Protein AF-A0A2V7LC93-F1 (afdb_monomer_lite)

Secondary structure (DSSP, 8-state):
-PPP-----HHHHHTTT-SHHHHHHHHHHHH--TTSEEEHHHHHHHHHHHHHHHHHHHS-S--S-TTSS-HHHHHHHIIIIIHHHHHHTTSEEE-TT---TT-EEEE-HHHHHHHGGGHHHHHHHHHHHHHHHHHHHHHTTS-PPP-TTPPPPEEEEEEEEETTEEEEEEEEEE-

Structure (mmCIF, N/CA/C/O backbone):
data_AF-A0A2V7LC93-F1
#
_entry.id   AF-A0A2V7LC93-F1
#
loop_
_atom_site.group_PDB
_atom_site.id
_atom_site.type_symbol
_atom_site.label_atom_id
_atom_site.label_alt_id
_atom_site.label_comp_id
_atom_site.label_asym_id
_atom_site.label_entity_id
_atom_site.label_seq_id
_atom_site.pdbx_PDB_ins_code
_atom_site.Cartn_x
_atom_site.Cartn_y
_atom_site.Cartn_z
_atom_site.occupancy
_atom_site.B_iso_or_equiv
_atom_site.auth_seq_id
_atom_site.auth_comp_id
_atom_site.auth_as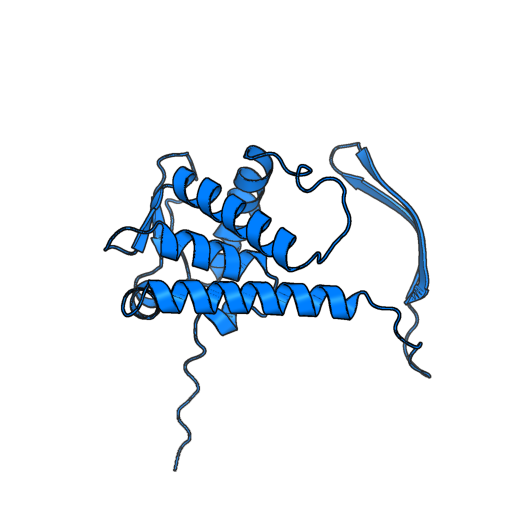ym_id
_atom_site.auth_atom_id
_atom_site.pdbx_PDB_model_num
ATOM 1 N N . MET A 1 1 ? -2.081 -39.108 0.880 1.00 35.78 1 MET A N 1
ATOM 2 C CA . MET A 1 1 ? -2.614 -37.970 0.106 1.00 35.78 1 MET A CA 1
ATOM 3 C C . MET A 1 1 ? -2.308 -36.715 0.910 1.00 35.78 1 MET A C 1
ATOM 5 O O . MET A 1 1 ? -3.044 -36.371 1.822 1.00 35.78 1 MET A O 1
ATOM 9 N N . THR A 1 2 ? -1.120 -36.155 0.707 1.00 34.06 2 THR A N 1
ATOM 10 C CA . THR A 1 2 ? -0.636 -34.953 1.393 1.00 34.06 2 THR A CA 1
ATOM 11 C C . THR A 1 2 ? -1.346 -33.750 0.785 1.00 34.06 2 THR A C 1
ATOM 13 O O . THR A 1 2 ? -1.246 -33.526 -0.418 1.00 34.06 2 THR A O 1
ATOM 16 N N . ALA A 1 3 ? -2.113 -33.018 1.595 1.00 30.64 3 ALA A N 1
ATOM 17 C CA . ALA A 1 3 ? -2.681 -31.741 1.181 1.00 30.64 3 ALA A CA 1
ATOM 18 C C . ALA A 1 3 ? -1.545 -30.817 0.699 1.00 30.64 3 ALA A C 1
ATOM 20 O O . ALA A 1 3 ? -0.478 -30.820 1.324 1.00 30.64 3 ALA A O 1
ATOM 21 N N . PRO A 1 4 ? -1.724 -30.053 -0.394 1.00 35.72 4 PRO A N 1
ATOM 22 C CA . PRO A 1 4 ? -0.740 -29.055 -0.775 1.00 35.72 4 PRO A CA 1
ATOM 23 C C . PRO A 1 4 ? -0.602 -28.059 0.378 1.00 35.72 4 PRO A C 1
ATOM 25 O O . PRO A 1 4 ? -1.591 -27.528 0.883 1.00 35.72 4 PRO A O 1
ATOM 28 N N . VAL A 1 5 ? 0.635 -27.857 0.826 1.00 34.38 5 VAL A N 1
ATOM 29 C CA . VAL A 1 5 ? 0.997 -26.822 1.795 1.00 34.38 5 VAL A CA 1
ATOM 30 C C . VAL A 1 5 ? 0.524 -25.503 1.191 1.00 34.38 5 VAL A C 1
ATOM 32 O O . VAL A 1 5 ? 0.959 -25.162 0.095 1.00 34.38 5 VAL A O 1
ATOM 35 N N . SER A 1 6 ? -0.432 -24.819 1.827 1.00 41.59 6 SER A N 1
ATOM 36 C CA . SER A 1 6 ? -1.002 -23.584 1.287 1.00 41.59 6 SER A CA 1
ATOM 37 C C . SER A 1 6 ? 0.112 -22.571 1.050 1.00 41.59 6 SER A C 1
ATOM 39 O O . SER A 1 6 ? 0.636 -21.996 2.006 1.00 41.59 6 SER A O 1
ATOM 41 N N . SER A 1 7 ? 0.461 -22.348 -0.218 1.00 49.84 7 SER A N 1
ATOM 42 C CA . SER A 1 7 ? 1.176 -21.153 -0.648 1.00 49.84 7 SER A CA 1
ATOM 43 C C . SER A 1 7 ? 0.325 -19.979 -0.197 1.00 49.84 7 SER A C 1
ATOM 45 O O . SER A 1 7 ? -0.742 -19.721 -0.749 1.00 49.84 7 SER A O 1
ATOM 47 N N . ARG A 1 8 ? 0.708 -19.359 0.915 1.00 56.75 8 ARG A N 1
ATOM 48 C CA . ARG A 1 8 ? -0.069 -18.277 1.500 1.00 56.75 8 ARG A CA 1
ATOM 49 C C . ARG A 1 8 ? 0.085 -17.086 0.567 1.00 56.75 8 ARG A C 1
ATOM 51 O O . ARG A 1 8 ? 1.152 -16.485 0.541 1.00 56.75 8 ARG A O 1
ATOM 58 N N . HIS A 1 9 ? -0.951 -16.813 -0.222 1.00 74.38 9 HIS A N 1
ATOM 59 C CA . HIS A 1 9 ? -0.937 -15.740 -1.208 1.00 74.38 9 HIS A CA 1
ATOM 60 C C . HIS A 1 9 ? -0.565 -14.416 -0.544 1.00 74.38 9 HIS A C 1
ATOM 62 O O . HIS A 1 9 ? -0.998 -14.127 0.577 1.00 74.38 9 HIS A O 1
ATOM 68 N N . ILE A 1 10 ? 0.217 -13.597 -1.247 1.00 79.62 10 ILE A N 1
ATOM 69 C CA . ILE A 1 10 ? 0.727 -12.327 -0.721 1.00 79.62 10 ILE A CA 1
ATOM 70 C C . ILE A 1 10 ? -0.375 -11.426 -0.140 1.00 79.62 10 ILE A C 1
ATOM 72 O O . ILE A 1 10 ? -0.177 -10.802 0.902 1.00 79.62 10 ILE A O 1
ATOM 76 N N . ALA A 1 11 ? -1.568 -11.446 -0.743 1.00 75.56 11 ALA A N 1
ATOM 77 C CA . ALA A 1 11 ? -2.747 -10.733 -0.260 1.00 75.56 11 ALA A CA 1
ATOM 78 C C . ALA A 1 11 ? -3.187 -11.194 1.144 1.00 75.56 11 ALA A C 1
ATOM 80 O O . ALA A 1 11 ? -3.436 -10.362 2.016 1.00 75.56 11 ALA A O 1
ATOM 81 N N . ASP A 1 12 ? -3.208 -12.502 1.411 1.00 75.56 12 ASP A N 1
ATOM 82 C CA . ASP A 1 12 ? -3.595 -13.051 2.717 1.00 75.56 12 ASP A CA 1
ATOM 83 C C . ASP A 1 12 ? -2.535 -12.784 3.796 1.00 75.56 12 ASP A C 1
ATOM 85 O O . ASP A 1 12 ? -2.858 -12.662 4.982 1.00 75.56 12 ASP A O 1
ATOM 89 N N . LEU A 1 13 ? -1.259 -12.693 3.404 1.00 77.75 13 LEU A N 1
ATOM 90 C CA . LEU A 1 13 ? -0.157 -12.360 4.310 1.00 77.75 13 LEU A CA 1
ATOM 91 C C . LEU A 1 13 ? -0.264 -10.925 4.833 1.00 77.75 13 LEU A C 1
ATOM 93 O O . LEU A 1 13 ? -0.091 -10.689 6.032 1.00 77.75 13 LEU A O 1
ATOM 97 N N . ILE A 1 14 ? -0.559 -9.971 3.952 1.00 80.12 14 ILE A N 1
ATOM 98 C CA . ILE A 1 14 ? -0.578 -8.545 4.299 1.00 80.12 14 ILE A CA 1
ATOM 99 C C . ILE A 1 14 ? -1.920 -8.086 4.893 1.00 80.12 14 ILE A C 1
ATOM 101 O O . ILE A 1 14 ? -1.932 -7.168 5.712 1.00 80.12 14 ILE A O 1
ATOM 105 N N . ALA A 1 15 ? -3.035 -8.764 4.595 1.00 74.00 15 ALA A N 1
ATOM 106 C CA . ALA A 1 15 ? -4.370 -8.433 5.122 1.00 74.00 15 ALA A CA 1
ATOM 107 C C . ALA A 1 15 ? -4.563 -8.684 6.629 1.00 74.00 15 ALA A C 1
ATOM 109 O O . ALA A 1 15 ? -5.532 -8.212 7.238 1.00 74.00 15 ALA A O 1
ATOM 110 N N . ALA A 1 16 ? -3.679 -9.473 7.244 1.00 67.56 16 ALA A N 1
ATOM 111 C CA . ALA A 1 16 ? -3.792 -9.874 8.645 1.00 67.56 16 ALA A CA 1
ATOM 112 C C . ALA A 1 16 ? -3.419 -8.760 9.643 1.00 67.56 16 ALA A C 1
ATOM 114 O O . ALA A 1 16 ? -3.647 -8.927 10.840 1.00 67.56 16 ALA A O 1
ATOM 115 N N . ARG A 1 17 ? -2.808 -7.657 9.184 1.00 61.91 17 ARG A N 1
ATOM 116 C CA . ARG A 1 17 ? -2.241 -6.614 10.058 1.00 61.91 17 ARG A CA 1
ATOM 117 C C . ARG A 1 17 ? -3.114 -5.363 10.123 1.00 61.91 17 ARG A C 1
ATOM 119 O O . ARG A 1 17 ? -3.575 -5.015 11.202 1.00 61.91 17 ARG A O 1
ATOM 126 N N . ASP A 1 18 ? -3.348 -4.729 8.981 1.00 79.19 18 ASP A N 1
ATOM 127 C CA . ASP A 1 18 ? -4.210 -3.560 8.790 1.00 79.19 18 ASP A CA 1
ATOM 128 C C . ASP A 1 18 ? -4.471 -3.371 7.283 1.00 79.19 18 ASP A C 1
ATOM 130 O O . ASP A 1 18 ? -3.903 -4.093 6.461 1.00 79.19 18 ASP A O 1
ATOM 134 N N . SER A 1 19 ? -5.334 -2.426 6.904 1.00 88.94 19 SER A N 1
ATOM 135 C CA . SER A 1 19 ? -5.674 -2.179 5.498 1.00 88.94 19 SER A CA 1
ATOM 136 C C . SER A 1 19 ? -4.583 -1.453 4.703 1.00 88.94 19 SER A C 1
ATOM 138 O O . SER A 1 19 ? -4.600 -1.510 3.478 1.00 88.94 19 SER A O 1
ATOM 140 N N . SER A 1 20 ? -3.607 -0.804 5.353 1.00 92.25 20 SER A N 1
ATOM 141 C CA . SER A 1 20 ? -2.609 0.036 4.669 1.00 92.25 20 SER A CA 1
ATOM 142 C C . SER A 1 20 ? -1.625 -0.767 3.816 1.00 92.25 20 SER A C 1
ATOM 144 O O . SER A 1 20 ? -1.223 -0.309 2.749 1.00 92.25 20 SER A O 1
ATOM 146 N N . LEU A 1 21 ? -1.257 -1.977 4.253 1.00 94.75 21 LEU A N 1
ATOM 147 C CA . LEU A 1 21 ? -0.329 -2.850 3.525 1.00 94.75 21 LEU A CA 1
ATOM 148 C C . LEU A 1 21 ? -0.925 -3.399 2.214 1.00 94.75 21 LEU A C 1
ATOM 150 O O . LEU A 1 21 ? -0.304 -3.188 1.170 1.00 94.75 21 LEU A O 1
ATOM 154 N N . PRO A 1 22 ? -2.103 -4.065 2.219 1.00 94.56 22 PRO A N 1
ATOM 155 C CA . PRO A 1 22 ? -2.751 -4.494 0.980 1.00 94.56 22 PRO A CA 1
ATOM 156 C C . PRO A 1 22 ? -3.086 -3.329 0.053 1.00 94.56 22 PRO A C 1
ATOM 158 O O . PRO A 1 22 ? -2.876 -3.443 -1.150 1.00 94.56 22 PRO A O 1
ATOM 161 N N . LEU A 1 23 ? -3.500 -2.185 0.601 1.00 95.31 23 LEU A N 1
ATOM 162 C CA . LEU A 1 23 ? -3.808 -0.999 -0.189 1.00 95.31 23 LEU A CA 1
ATOM 163 C C . LEU A 1 23 ? -2.576 -0.434 -0.914 1.00 95.31 23 LEU A C 1
ATOM 165 O O . LEU A 1 23 ? -2.642 -0.123 -2.098 1.00 95.31 23 LEU A O 1
ATOM 169 N N . ALA A 1 24 ? -1.430 -0.333 -0.235 1.00 96.69 24 ALA A N 1
ATOM 170 C CA . ALA A 1 24 ? -0.196 0.138 -0.864 1.00 96.69 24 ALA A CA 1
ATOM 171 C C . ALA A 1 24 ? 0.362 -0.854 -1.892 1.00 96.69 24 ALA A C 1
ATOM 173 O O . ALA A 1 24 ? 0.893 -0.431 -2.917 1.00 96.69 24 ALA A O 1
ATOM 174 N N . ALA A 1 25 ? 0.218 -2.159 -1.651 1.00 96.50 25 ALA A N 1
ATOM 175 C CA . ALA A 1 25 ? 0.568 -3.174 -2.639 1.00 96.50 25 ALA A CA 1
ATOM 176 C C . ALA A 1 25 ? -0.351 -3.098 -3.874 1.00 96.50 25 ALA A C 1
ATOM 178 O O . ALA A 1 25 ? 0.146 -3.161 -4.994 1.00 96.50 25 ALA A O 1
ATOM 179 N N . ALA A 1 26 ? -1.661 -2.900 -3.695 1.00 96.62 26 ALA A N 1
ATOM 180 C CA . ALA A 1 26 ? -2.596 -2.700 -4.804 1.00 96.62 26 ALA A CA 1
ATOM 181 C C . ALA A 1 26 ? -2.250 -1.449 -5.623 1.00 96.62 26 ALA A C 1
ATOM 183 O O . ALA A 1 26 ? -2.145 -1.517 -6.847 1.00 96.62 26 ALA A O 1
ATOM 184 N N . ALA A 1 27 ? -2.004 -0.327 -4.939 1.00 97.69 27 ALA A N 1
ATOM 185 C CA . ALA A 1 27 ? -1.601 0.923 -5.568 1.00 97.69 27 ALA A CA 1
ATOM 186 C C . ALA A 1 27 ? -0.318 0.743 -6.391 1.00 97.69 27 ALA A C 1
ATOM 188 O O . ALA A 1 27 ? -0.287 1.117 -7.561 1.00 97.69 27 ALA A O 1
ATOM 189 N N . LEU A 1 28 ? 0.709 0.091 -5.825 1.00 98.06 28 LEU A N 1
ATOM 190 C CA . LEU A 1 28 ? 1.944 -0.216 -6.548 1.00 98.06 28 LEU A CA 1
ATOM 191 C C . LEU A 1 28 ? 1.683 -1.114 -7.759 1.00 98.06 28 LEU A C 1
ATOM 193 O O . LEU A 1 28 ? 2.188 -0.822 -8.833 1.00 98.06 28 LEU A O 1
ATOM 197 N N . ALA A 1 29 ? 0.871 -2.164 -7.622 1.00 96.81 29 ALA A N 1
ATOM 198 C CA . ALA A 1 29 ? 0.534 -3.053 -8.733 1.00 96.81 29 ALA A CA 1
ATOM 199 C C . ALA A 1 29 ? -0.163 -2.319 -9.890 1.00 96.81 29 ALA A C 1
ATOM 201 O O . ALA A 1 29 ? 0.042 -2.686 -11.044 1.00 96.81 29 ALA A O 1
ATOM 202 N N . ARG A 1 30 ? -0.947 -1.271 -9.610 1.00 96.06 30 ARG A N 1
ATOM 203 C CA . ARG A 1 30 ? -1.625 -0.472 -10.643 1.00 96.06 30 ARG A CA 1
ATOM 204 C C . ARG A 1 30 ? -0.685 0.453 -11.410 1.00 96.06 30 ARG A C 1
ATOM 206 O O . ARG A 1 30 ? -0.854 0.592 -12.619 1.00 96.06 30 ARG A O 1
ATOM 213 N N . VAL A 1 31 ? 0.291 1.061 -10.734 1.00 97.50 31 VAL A N 1
ATOM 214 C CA . VAL A 1 31 ? 1.225 2.018 -11.364 1.00 97.50 31 VAL A CA 1
ATOM 215 C C . VAL A 1 31 ? 2.570 1.413 -11.766 1.00 97.50 31 VAL A C 1
ATOM 217 O O . VAL A 1 31 ? 3.372 2.090 -12.402 1.00 97.50 31 VAL A O 1
ATOM 220 N N . ALA A 1 32 ? 2.833 0.159 -11.398 1.00 97.12 32 ALA A N 1
ATOM 221 C CA . ALA A 1 32 ? 4.078 -0.515 -11.725 1.00 97.12 32 ALA A CA 1
ATOM 222 C C . ALA A 1 32 ? 4.254 -0.720 -13.237 1.00 97.12 32 ALA A C 1
ATOM 224 O O . ALA A 1 32 ? 3.320 -1.112 -13.943 1.00 97.12 32 ALA A O 1
ATOM 225 N N . ASP A 1 33 ? 5.482 -0.522 -13.706 1.00 96.44 33 ASP A N 1
ATOM 226 C CA . ASP A 1 33 ? 5.943 -0.923 -15.031 1.00 96.44 33 ASP A CA 1
ATOM 227 C C . ASP A 1 33 ? 6.009 -2.458 -15.190 1.00 96.44 33 ASP A C 1
ATOM 229 O O . ASP A 1 33 ? 5.700 -3.224 -14.271 1.00 96.44 33 ASP A O 1
ATOM 233 N N . ASP A 1 34 ? 6.440 -2.927 -16.364 1.00 94.75 34 ASP A N 1
ATOM 234 C CA . ASP A 1 34 ? 6.563 -4.361 -16.674 1.00 94.75 34 ASP A CA 1
ATOM 235 C C . ASP A 1 34 ? 7.555 -5.100 -15.750 1.00 94.75 34 ASP A C 1
ATOM 237 O O . ASP A 1 34 ? 7.498 -6.323 -15.601 1.00 94.75 34 ASP A O 1
ATOM 241 N N . ALA A 1 35 ? 8.461 -4.364 -15.098 1.00 93.94 35 ALA A N 1
ATOM 242 C CA . ALA A 1 35 ? 9.424 -4.889 -14.137 1.00 93.94 35 ALA A CA 1
ATOM 243 C C . ALA A 1 35 ? 8.922 -4.824 -12.681 1.00 93.94 35 ALA A C 1
ATOM 245 O O . ALA A 1 35 ? 9.692 -5.131 -11.765 1.00 93.94 35 ALA A O 1
ATOM 246 N N . GLY A 1 36 ? 7.667 -4.424 -12.448 1.00 96.31 36 GLY A N 1
ATOM 247 C CA . GLY A 1 36 ? 7.079 -4.343 -11.114 1.00 96.31 36 GLY A CA 1
ATOM 248 C C . GLY A 1 36 ? 7.525 -3.113 -10.320 1.00 96.31 36 GLY A C 1
ATOM 249 O O . GLY A 1 36 ? 7.570 -3.176 -9.088 1.00 96.31 36 GLY A O 1
ATOM 250 N N . ARG A 1 37 ? 7.918 -2.022 -10.995 1.00 97.50 37 ARG A N 1
ATOM 251 C CA . ARG A 1 37 ? 8.507 -0.822 -10.375 1.00 97.50 37 ARG A CA 1
ATOM 252 C C . ARG A 1 37 ? 7.680 0.425 -10.640 1.00 97.50 37 ARG A C 1
ATOM 254 O O . ARG A 1 37 ? 7.171 0.616 -11.734 1.00 97.50 37 ARG A O 1
ATOM 261 N N . ALA A 1 38 ? 7.633 1.321 -9.664 1.00 97.81 38 ALA A N 1
ATOM 262 C CA . ALA A 1 38 ? 7.109 2.674 -9.829 1.00 97.81 38 ALA A CA 1
ATOM 263 C C . ALA A 1 38 ? 7.981 3.676 -9.069 1.00 97.81 38 ALA A C 1
ATOM 265 O O . ALA A 1 38 ? 8.746 3.298 -8.176 1.00 97.81 38 ALA A O 1
ATOM 266 N N . THR A 1 39 ? 7.879 4.964 -9.396 1.00 97.56 39 THR A N 1
ATOM 267 C CA . THR A 1 39 ? 8.520 5.993 -8.569 1.00 97.56 39 THR A CA 1
ATOM 268 C C . THR A 1 39 ? 7.780 6.136 -7.238 1.00 97.56 39 THR A C 1
ATOM 270 O O . THR A 1 39 ? 6.578 5.871 -7.138 1.00 97.56 39 THR A O 1
ATOM 273 N N . PHE A 1 40 ? 8.482 6.574 -6.191 1.00 96.88 40 PHE A N 1
ATOM 274 C CA . PHE A 1 40 ? 7.854 6.860 -4.902 1.00 96.88 40 PHE A CA 1
ATOM 275 C C . PHE A 1 40 ? 6.733 7.903 -5.027 1.00 96.88 40 PHE A C 1
ATOM 277 O O . PHE A 1 40 ? 5.713 7.787 -4.347 1.00 96.88 40 PHE A O 1
ATOM 284 N N . SER A 1 41 ? 6.900 8.909 -5.891 1.00 95.25 41 SER A N 1
ATOM 285 C CA . SER A 1 41 ? 5.863 9.915 -6.131 1.00 95.25 41 SER A CA 1
ATOM 286 C C . SER A 1 41 ? 4.604 9.334 -6.771 1.00 95.25 41 SER A C 1
ATOM 288 O O . SER A 1 41 ? 3.518 9.604 -6.258 1.00 95.25 41 SER A O 1
ATOM 290 N N . ASP A 1 42 ? 4.733 8.501 -7.806 1.00 97.12 42 ASP A N 1
ATOM 291 C CA . ASP A 1 42 ? 3.574 7.867 -8.454 1.00 97.12 42 ASP A CA 1
ATOM 292 C C . ASP A 1 42 ? 2.844 6.937 -7.483 1.00 97.12 42 ASP A C 1
ATOM 294 O O . ASP A 1 42 ? 1.620 6.985 -7.356 1.00 97.12 42 ASP A O 1
ATOM 298 N N . LEU A 1 43 ? 3.604 6.152 -6.712 1.00 97.19 43 LEU A N 1
ATOM 299 C CA . LEU A 1 43 ? 3.043 5.289 -5.679 1.00 97.19 43 LEU A CA 1
ATOM 300 C C . LEU A 1 43 ? 2.296 6.091 -4.606 1.00 97.19 43 LEU A C 1
ATOM 302 O O . LEU A 1 43 ? 1.228 5.678 -4.162 1.00 97.19 43 LEU A O 1
ATOM 306 N N . ALA A 1 44 ? 2.838 7.227 -4.167 1.00 95.38 44 ALA A N 1
ATOM 307 C CA . ALA A 1 44 ? 2.196 8.044 -3.143 1.00 95.38 44 ALA A CA 1
ATOM 308 C C . ALA A 1 44 ? 0.865 8.649 -3.615 1.00 95.38 44 ALA A C 1
ATOM 310 O O . ALA A 1 44 ? -0.069 8.746 -2.816 1.00 95.38 44 ALA A O 1
ATOM 311 N N . ILE A 1 45 ? 0.778 9.039 -4.891 1.00 94.50 45 ILE A N 1
ATOM 312 C CA . ILE A 1 45 ? -0.463 9.525 -5.506 1.00 94.50 45 ILE A CA 1
ATOM 313 C C . ILE A 1 45 ? -1.484 8.387 -5.564 1.00 94.50 45 ILE A C 1
ATOM 315 O O . ILE A 1 45 ? -2.558 8.519 -4.977 1.00 94.50 45 ILE A O 1
ATOM 319 N N . ALA A 1 46 ? -1.112 7.249 -6.157 1.00 95.81 46 ALA A N 1
ATOM 320 C CA . ALA A 1 46 ? -1.997 6.094 -6.288 1.00 95.81 46 ALA A CA 1
ATOM 321 C C . ALA A 1 46 ? -2.489 5.588 -4.923 1.00 95.81 46 ALA A C 1
ATOM 323 O O . ALA A 1 46 ? -3.679 5.380 -4.721 1.00 95.81 46 ALA A O 1
ATOM 324 N N . TYR A 1 47 ? -1.599 5.473 -3.933 1.00 94.88 47 TYR A N 1
ATOM 325 C CA . TYR A 1 47 ? -1.969 5.040 -2.584 1.00 94.88 47 TYR A CA 1
ATOM 326 C C . TYR A 1 47 ? -3.007 5.962 -1.935 1.00 94.88 47 TYR A C 1
ATOM 328 O O . TYR A 1 47 ? -3.943 5.490 -1.288 1.00 94.88 47 TYR A O 1
ATOM 336 N N . ARG A 1 48 ? -2.867 7.280 -2.118 1.00 93.12 48 ARG A N 1
ATOM 337 C CA . ARG A 1 48 ? -3.842 8.249 -1.615 1.00 93.12 48 ARG A CA 1
ATOM 338 C C . ARG A 1 48 ? -5.189 8.103 -2.322 1.00 93.12 48 ARG A C 1
ATOM 340 O O . ARG A 1 48 ? -6.220 8.167 -1.659 1.00 93.12 48 ARG A O 1
ATOM 347 N N . GLU A 1 49 ? -5.191 7.950 -3.640 1.00 92.31 49 GLU A N 1
ATOM 348 C CA . GLU A 1 49 ? -6.420 7.792 -4.427 1.00 92.31 49 GLU A CA 1
ATOM 349 C C . GLU A 1 49 ? -7.188 6.529 -4.030 1.00 92.31 49 GLU A C 1
ATOM 351 O O . GLU A 1 49 ? -8.390 6.597 -3.761 1.00 92.31 49 GLU A O 1
ATOM 356 N N . GLU A 1 50 ? -6.486 5.405 -3.881 1.00 92.56 50 GLU A N 1
ATOM 357 C CA . GLU A 1 50 ? -7.084 4.154 -3.413 1.00 92.56 50 GLU A CA 1
ATOM 358 C C . GLU A 1 50 ? -7.602 4.283 -1.974 1.00 92.56 50 GLU A C 1
ATOM 360 O O . GLU A 1 50 ? -8.692 3.812 -1.662 1.00 92.56 50 GLU A O 1
ATOM 365 N N . PHE A 1 51 ? -6.881 4.986 -1.092 1.00 89.56 51 PHE A N 1
ATOM 366 C CA . PHE A 1 51 ? -7.347 5.235 0.275 1.00 89.56 51 PHE A CA 1
ATOM 367 C C . PHE A 1 51 ? -8.648 6.038 0.313 1.00 89.56 51 PHE A C 1
ATOM 369 O O . PHE A 1 51 ? -9.560 5.711 1.073 1.00 89.56 51 PHE A O 1
ATOM 376 N N . LEU A 1 52 ? -8.740 7.097 -0.494 1.00 87.81 52 LEU A N 1
ATOM 377 C CA . LEU A 1 52 ? -9.941 7.928 -0.566 1.00 87.81 52 LEU A CA 1
ATOM 378 C C . LEU A 1 52 ? -11.123 7.153 -1.150 1.00 87.81 52 LEU A C 1
ATOM 380 O O . LEU A 1 52 ? -12.230 7.268 -0.630 1.00 87.81 52 LEU A O 1
ATOM 384 N N . THR A 1 53 ? -10.876 6.334 -2.172 1.00 88.38 53 THR A N 1
ATOM 385 C CA . THR A 1 53 ? -11.885 5.458 -2.784 1.00 88.38 53 THR A CA 1
ATOM 386 C C . THR A 1 53 ? -12.394 4.428 -1.779 1.00 88.38 53 THR A C 1
ATOM 388 O O . THR A 1 53 ? -13.596 4.331 -1.540 1.00 88.38 53 THR A O 1
ATOM 391 N N . LEU A 1 54 ? -11.478 3.732 -1.101 1.00 86.06 54 LEU A N 1
ATOM 392 C CA . LEU A 1 54 ? -11.788 2.777 -0.040 1.00 86.06 54 LEU A CA 1
ATOM 393 C C . LEU A 1 54 ? -12.624 3.418 1.074 1.00 86.06 54 LEU A C 1
ATOM 395 O O . LEU A 1 54 ? -13.589 2.829 1.558 1.00 86.06 54 LEU A O 1
ATOM 399 N N . ARG A 1 55 ? -12.274 4.642 1.489 1.00 80.56 55 ARG A N 1
ATOM 400 C CA . ARG A 1 55 ? -13.000 5.336 2.556 1.00 80.56 55 ARG A CA 1
ATOM 401 C C . ARG A 1 55 ? -14.381 5.811 2.112 1.00 80.56 55 ARG A C 1
ATOM 403 O O . ARG A 1 55 ? -15.297 5.774 2.927 1.00 80.56 55 ARG A O 1
ATOM 410 N N . ALA A 1 56 ? -14.527 6.217 0.852 1.00 80.56 56 ALA A N 1
ATOM 411 C CA . ALA A 1 56 ? -15.818 6.563 0.269 1.00 80.56 56 ALA A CA 1
ATOM 412 C C . ALA A 1 56 ? -16.756 5.347 0.195 1.00 80.56 56 ALA A C 1
ATOM 414 O O . ALA A 1 56 ? -17.931 5.488 0.510 1.00 80.56 56 ALA A O 1
ATOM 415 N N . HIS A 1 57 ? -16.246 4.158 -0.148 1.00 75.75 57 HIS A N 1
ATOM 416 C CA . HIS A 1 57 ? -17.046 2.926 -0.161 1.00 75.75 57 HIS A CA 1
ATOM 417 C C . HIS A 1 57 ? -17.407 2.416 1.241 1.00 75.75 57 HIS A C 1
ATOM 419 O O . HIS A 1 57 ? -18.487 1.868 1.430 1.00 75.75 57 HIS A O 1
ATOM 425 N N . ALA A 1 58 ? -16.524 2.590 2.230 1.00 70.06 58 ALA A N 1
ATOM 426 C CA . ALA A 1 58 ? -16.776 2.132 3.598 1.0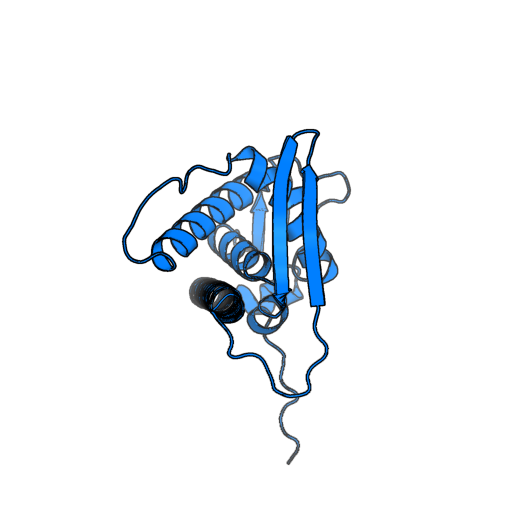0 70.06 58 ALA A CA 1
ATOM 427 C C . ALA A 1 58 ? -17.791 3.005 4.367 1.00 70.06 58 ALA A C 1
ATOM 429 O O . ALA A 1 58 ? -18.436 2.522 5.292 1.00 70.06 58 ALA A O 1
ATOM 430 N N . HIS A 1 59 ? -17.932 4.288 4.012 1.00 65.50 59 HIS A N 1
ATOM 431 C CA . HIS A 1 59 ? -18.849 5.231 4.669 1.00 65.50 59 HIS A CA 1
ATOM 432 C C . HIS A 1 59 ? -20.047 5.513 3.762 1.00 65.50 59 HIS A C 1
ATOM 434 O O . HIS A 1 59 ? -20.106 6.543 3.092 1.00 65.50 59 HIS A O 1
ATOM 440 N N . ASP A 1 60 ? -21.003 4.585 3.737 1.00 51.56 60 ASP A N 1
ATOM 441 C CA . ASP A 1 60 ? -22.280 4.770 3.046 1.00 51.56 60 ASP A CA 1
ATOM 442 C C . ASP A 1 60 ? -23.079 5.897 3.749 1.00 51.56 60 ASP A C 1
ATOM 444 O O . ASP A 1 60 ? -23.554 5.739 4.870 1.00 51.56 60 ASP A O 1
ATOM 448 N N . ALA A 1 61 ? -23.172 7.065 3.100 1.00 50.88 61 ALA A N 1
ATOM 449 C CA . ALA A 1 61 ? -24.009 8.227 3.441 1.00 50.88 61 ALA A CA 1
ATOM 450 C C . ALA A 1 61 ? -23.778 8.967 4.794 1.00 50.88 61 ALA A C 1
ATOM 452 O O . ALA A 1 61 ? -24.429 8.691 5.798 1.00 50.88 61 ALA A O 1
ATOM 453 N N . GLY A 1 62 ? -22.998 10.067 4.773 1.00 44.25 62 GLY A N 1
ATOM 454 C CA . GLY A 1 62 ? -23.100 11.159 5.770 1.00 44.25 62 GLY A CA 1
ATOM 455 C C . GLY A 1 62 ? -21.777 11.831 6.183 1.00 44.25 62 GLY A C 1
ATOM 456 O O . GLY A 1 62 ? -21.075 11.335 7.050 1.00 44.25 62 GLY A O 1
ATOM 457 N N . LEU A 1 63 ? -21.466 12.983 5.571 1.00 47.03 63 LEU A N 1
ATOM 458 C CA . LEU A 1 63 ? -20.295 13.885 5.758 1.00 47.03 63 LEU A CA 1
ATOM 459 C C . LEU A 1 63 ? -19.990 14.285 7.236 1.00 47.03 63 LEU A C 1
ATOM 461 O O .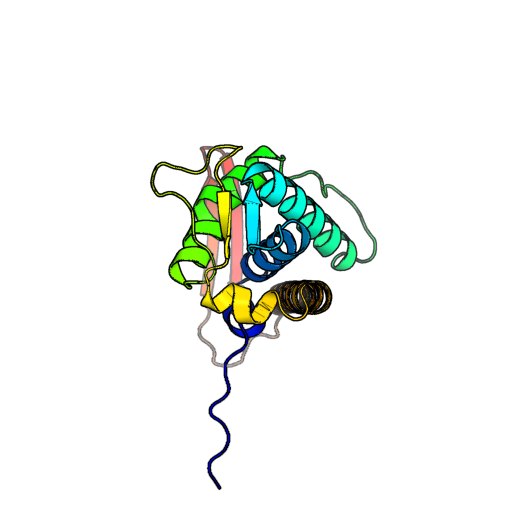 LEU A 1 63 ? -20.937 14.252 8.021 1.00 47.03 63 LEU A O 1
ATOM 465 N N . PRO A 1 64 ? -18.774 14.779 7.636 1.00 47.28 64 PRO A N 1
ATOM 466 C CA . PRO A 1 64 ? -17.760 15.519 6.852 1.00 47.28 64 PRO A CA 1
ATOM 467 C C . PRO A 1 64 ? -16.261 15.122 7.037 1.00 47.28 64 PRO A C 1
ATOM 469 O O . PRO A 1 64 ? -15.875 14.383 7.933 1.00 47.28 64 PRO A O 1
ATOM 472 N N . GLU A 1 65 ? -15.417 15.707 6.170 1.00 51.03 65 GLU A N 1
ATOM 473 C CA . GLU A 1 65 ? -13.934 15.733 6.147 1.00 51.03 65 GLU A CA 1
ATOM 474 C C . GLU A 1 65 ? -13.160 14.459 5.738 1.00 51.03 65 GLU A C 1
ATOM 476 O O . GLU A 1 65 ? -12.186 14.055 6.368 1.00 51.03 65 GLU A O 1
ATOM 481 N N . LEU A 1 66 ? -13.423 13.946 4.530 1.00 46.12 66 LEU A N 1
ATOM 482 C CA . LEU A 1 66 ? -12.447 13.130 3.769 1.00 46.12 66 LEU A CA 1
ATOM 483 C C . LEU A 1 66 ? -11.141 13.896 3.406 1.00 46.12 66 LEU A C 1
ATOM 485 O O . LEU A 1 66 ? -10.290 13.381 2.685 1.00 46.12 66 LEU A O 1
ATOM 489 N N . GLY A 1 67 ? -10.972 15.131 3.895 1.00 49.88 67 GLY A N 1
ATOM 490 C CA . GLY A 1 67 ? -9.835 16.022 3.645 1.00 49.88 67 GLY A CA 1
ATOM 491 C C . GLY A 1 67 ? -8.773 16.063 4.749 1.00 49.88 67 GLY A C 1
ATOM 492 O O . GLY A 1 67 ? -7.870 16.888 4.665 1.00 49.88 67 GLY A O 1
ATOM 493 N N . GLY A 1 68 ? -8.861 15.213 5.777 1.00 56.50 68 GLY A N 1
ATOM 494 C CA . GLY A 1 68 ? -8.034 15.359 6.983 1.00 56.50 68 GLY A CA 1
ATOM 495 C C . GLY A 1 68 ? -6.531 15.109 6.806 1.00 56.50 68 GLY A C 1
ATOM 496 O O . GLY A 1 68 ? -5.752 15.583 7.626 1.00 56.50 68 GLY A O 1
ATOM 497 N N . LEU A 1 69 ? -6.112 14.388 5.758 1.00 64.38 69 LEU A N 1
ATOM 498 C CA . LEU A 1 69 ? -4.698 14.121 5.488 1.00 64.38 69 LEU A CA 1
ATOM 499 C C . LEU A 1 69 ? -4.270 14.733 4.150 1.00 64.38 69 LEU A C 1
ATOM 501 O O . LEU A 1 69 ? -4.742 14.362 3.070 1.00 64.38 69 LEU A O 1
ATOM 505 N N . SER A 1 70 ? -3.337 15.671 4.234 1.00 80.31 70 SER A N 1
ATOM 506 C CA . SER A 1 70 ? -2.618 16.249 3.107 1.00 80.31 70 SER A CA 1
ATOM 507 C C . SER A 1 70 ? -1.828 15.184 2.339 1.00 80.31 70 SER A C 1
ATOM 509 O O . SER A 1 70 ? -1.461 14.132 2.867 1.00 80.31 70 SER A O 1
ATOM 511 N N . VAL A 1 71 ? -1.501 15.473 1.076 1.00 83.44 71 VAL A N 1
ATOM 512 C CA . VAL A 1 71 ? -0.638 14.608 0.249 1.00 83.44 71 VAL A CA 1
ATOM 513 C C . VAL A 1 71 ? 0.691 14.307 0.956 1.00 83.44 71 VAL A C 1
ATOM 515 O O . VAL A 1 71 ? 1.179 13.180 0.902 1.00 83.44 71 VAL A O 1
ATOM 518 N N . GLU A 1 72 ? 1.254 15.279 1.679 1.00 88.19 72 GLU A N 1
ATOM 519 C CA . GLU A 1 72 ? 2.522 15.089 2.388 1.00 88.19 72 GLU A CA 1
ATOM 520 C C . GLU A 1 72 ? 2.393 14.174 3.616 1.00 88.19 72 GLU A C 1
ATOM 522 O O . GLU A 1 72 ? 3.335 13.456 3.958 1.00 88.19 72 GLU A O 1
ATOM 527 N N . GLU A 1 73 ? 1.221 14.109 4.251 1.00 87.94 73 GLU A N 1
ATOM 528 C CA . GLU A 1 73 ? 0.967 13.154 5.334 1.00 87.94 73 GLU A CA 1
ATOM 529 C C . GLU A 1 73 ? 0.890 11.716 4.820 1.00 87.94 73 GLU A C 1
ATOM 531 O O . GLU A 1 73 ? 1.483 10.826 5.435 1.00 87.94 73 GLU A O 1
ATOM 536 N N . PHE A 1 74 ? 0.263 11.483 3.662 1.00 90.19 74 PHE A N 1
ATOM 537 C CA . PHE A 1 74 ? 0.293 10.174 2.999 1.00 90.19 74 PHE A CA 1
ATOM 538 C C . PHE A 1 74 ? 1.711 9.779 2.598 1.00 90.19 74 PHE A C 1
ATOM 540 O O . PHE A 1 74 ? 2.136 8.657 2.868 1.00 90.19 74 PHE A O 1
ATOM 547 N N . ARG A 1 75 ? 2.484 10.710 2.032 1.00 93.81 75 ARG A N 1
ATOM 548 C CA . ARG A 1 75 ? 3.895 10.479 1.684 1.00 93.81 75 ARG A CA 1
ATOM 549 C C . ARG A 1 75 ? 4.726 10.139 2.915 1.00 93.81 75 ARG A C 1
ATOM 551 O O . ARG A 1 75 ? 5.492 9.176 2.907 1.00 93.81 75 ARG A O 1
ATOM 558 N N . THR A 1 76 ? 4.540 10.882 4.001 1.00 92.31 76 THR A N 1
ATOM 559 C CA . THR A 1 76 ? 5.199 10.612 5.282 1.00 92.31 76 THR A CA 1
ATOM 560 C C . THR A 1 76 ? 4.811 9.238 5.823 1.00 92.31 76 THR A C 1
ATOM 562 O O . THR A 1 76 ? 5.695 8.470 6.204 1.00 92.31 76 THR A O 1
ATOM 565 N N . ASN A 1 77 ? 3.524 8.886 5.821 1.00 90.75 77 ASN A N 1
ATOM 566 C CA . ASN A 1 77 ? 3.041 7.582 6.277 1.00 90.75 77 ASN A CA 1
ATOM 567 C C . ASN A 1 77 ? 3.611 6.430 5.433 1.00 90.75 77 ASN A C 1
ATOM 569 O O . ASN A 1 77 ? 4.140 5.461 5.986 1.00 90.75 77 ASN A O 1
ATOM 573 N N . LEU A 1 78 ? 3.582 6.570 4.107 1.00 94.31 78 LEU A N 1
ATOM 574 C CA . LEU A 1 78 ? 4.124 5.593 3.172 1.00 94.31 78 LEU A CA 1
ATOM 575 C C . LEU A 1 78 ? 5.622 5.363 3.429 1.00 94.31 78 LEU A C 1
ATOM 577 O O . LEU A 1 78 ? 6.056 4.222 3.579 1.00 94.31 78 LEU A O 1
ATOM 581 N N . ARG A 1 79 ? 6.393 6.449 3.579 1.00 94.62 79 ARG A N 1
ATOM 582 C CA . ARG A 1 79 ? 7.848 6.430 3.804 1.00 94.62 79 ARG A CA 1
ATOM 583 C C . ARG A 1 79 ? 8.252 5.850 5.158 1.00 94.62 79 ARG A C 1
ATOM 585 O O . ARG A 1 79 ? 9.214 5.096 5.245 1.00 94.62 79 ARG A O 1
ATOM 592 N N . THR A 1 80 ? 7.565 6.253 6.222 1.00 92.81 80 THR A N 1
ATOM 593 C CA . THR A 1 80 ? 7.987 5.972 7.608 1.00 92.81 80 THR A CA 1
ATOM 594 C C . THR A 1 80 ? 7.346 4.729 8.206 1.00 92.81 80 THR A C 1
ATOM 596 O O . THR A 1 80 ? 7.840 4.218 9.207 1.00 92.81 80 THR A O 1
ATOM 599 N N . SER A 1 81 ? 6.258 4.233 7.612 1.00 93.00 81 SER A N 1
ATOM 600 C CA . SER A 1 81 ? 5.482 3.132 8.177 1.00 93.00 81 SER A CA 1
ATOM 601 C C . SER A 1 81 ? 5.193 2.028 7.170 1.00 93.00 81 SER A C 1
ATOM 603 O O . SER A 1 81 ? 5.563 0.882 7.411 1.00 93.00 81 SER A O 1
ATOM 605 N N . VAL A 1 82 ? 4.516 2.324 6.061 1.00 95.00 82 VAL A N 1
ATOM 606 C CA . VAL A 1 82 ? 3.980 1.280 5.167 1.00 95.00 82 VAL A CA 1
ATOM 607 C C . VAL A 1 82 ? 5.091 0.566 4.395 1.00 95.00 82 VAL A C 1
ATOM 609 O O . VAL A 1 82 ? 5.199 -0.656 4.481 1.00 95.00 82 VAL A O 1
ATOM 612 N N . LEU A 1 83 ? 5.960 1.308 3.700 1.00 95.25 83 LEU A N 1
ATOM 613 C CA . LEU A 1 83 ? 7.048 0.723 2.911 1.00 95.25 83 LEU A CA 1
ATOM 614 C C . LEU A 1 83 ? 8.065 -0.048 3.762 1.00 95.25 83 LEU A C 1
ATOM 616 O O . LEU A 1 83 ? 8.382 -1.174 3.380 1.00 95.25 83 LEU A O 1
ATOM 620 N N . PRO A 1 84 ? 8.518 0.449 4.933 1.00 94.44 84 PRO A N 1
ATOM 621 C CA . PRO A 1 84 ? 9.371 -0.341 5.819 1.00 94.44 84 PRO A CA 1
ATOM 622 C C . PRO A 1 84 ? 8.738 -1.673 6.233 1.00 94.44 84 PRO A C 1
ATOM 624 O O . PRO A 1 84 ? 9.418 -2.693 6.268 1.00 94.44 84 PRO A O 1
ATOM 627 N N . ARG A 1 85 ? 7.428 -1.695 6.510 1.00 93.38 85 ARG A N 1
ATOM 628 C CA . ARG A 1 85 ? 6.716 -2.928 6.875 1.00 93.38 85 ARG A CA 1
ATOM 629 C C . ARG A 1 85 ? 6.600 -3.894 5.696 1.00 93.38 85 ARG A C 1
ATOM 631 O O . ARG A 1 85 ? 6.865 -5.077 5.879 1.00 93.38 85 ARG A O 1
ATOM 638 N N . LEU A 1 86 ? 6.275 -3.407 4.497 1.00 94.38 86 LEU A N 1
ATOM 639 C CA . LEU A 1 86 ? 6.267 -4.235 3.284 1.00 94.38 86 LEU A CA 1
ATOM 640 C C . LEU A 1 86 ? 7.664 -4.787 2.956 1.00 94.38 86 LEU A C 1
ATOM 642 O O . LEU A 1 86 ? 7.785 -5.941 2.549 1.00 94.38 86 LEU A O 1
ATOM 646 N N . ALA A 1 87 ? 8.721 -4.002 3.178 1.00 94.25 87 ALA A N 1
ATOM 647 C CA . ALA A 1 87 ? 10.100 -4.442 2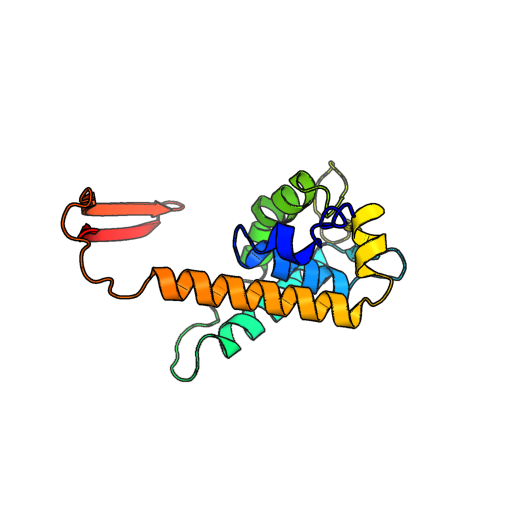.985 1.00 94.25 87 ALA A CA 1
ATOM 648 C C . ALA A 1 87 ? 10.513 -5.513 4.007 1.00 94.25 87 ALA A C 1
ATOM 650 O O . ALA A 1 87 ? 11.096 -6.527 3.632 1.00 94.25 87 ALA A O 1
ATOM 651 N N . LEU A 1 88 ? 10.141 -5.349 5.284 1.00 92.75 88 LEU A N 1
ATOM 652 C CA . LEU A 1 88 ? 10.342 -6.373 6.321 1.00 92.75 88 LEU A CA 1
ATOM 653 C C . LEU A 1 88 ? 9.611 -7.685 6.002 1.00 92.75 88 LEU A C 1
ATOM 655 O O . LEU A 1 88 ? 10.068 -8.754 6.393 1.00 92.75 88 LEU A O 1
ATOM 659 N N . MET A 1 89 ? 8.490 -7.607 5.282 1.00 91.56 89 MET A N 1
ATOM 660 C CA . MET A 1 89 ? 7.733 -8.761 4.790 1.00 91.56 89 MET A CA 1
ATOM 661 C C . MET A 1 89 ? 8.238 -9.291 3.441 1.00 91.56 89 MET A C 1
ATOM 663 O O . MET A 1 89 ? 7.583 -10.140 2.841 1.00 91.56 89 MET A O 1
ATOM 667 N N . THR A 1 90 ? 9.373 -8.790 2.943 1.00 93.81 90 THR A N 1
ATOM 668 C CA . THR A 1 90 ? 9.968 -9.165 1.649 1.00 93.81 90 THR A CA 1
ATOM 669 C C . THR A 1 90 ? 9.027 -8.983 0.448 1.00 93.81 90 THR A C 1
ATOM 671 O O . THR A 1 90 ? 9.150 -9.684 -0.550 1.00 93.81 90 THR A O 1
ATOM 674 N N . VAL A 1 91 ? 8.087 -8.034 0.531 1.00 94.75 91 VAL A N 1
ATOM 675 C CA . VAL A 1 91 ? 7.124 -7.726 -0.545 1.00 94.75 91 VAL A CA 1
ATOM 676 C C . VAL A 1 91 ? 7.680 -6.679 -1.505 1.00 94.75 91 VAL A C 1
ATOM 678 O O . VAL A 1 91 ? 7.515 -6.797 -2.716 1.00 94.75 91 VAL A O 1
ATOM 681 N N . VAL A 1 92 ? 8.350 -5.655 -0.970 1.00 96.06 92 VAL A N 1
ATOM 682 C CA . VAL A 1 92 ? 8.923 -4.554 -1.757 1.00 96.06 92 VAL A CA 1
ATOM 683 C C . VAL A 1 92 ? 10.394 -4.334 -1.435 1.00 96.06 92 VAL A C 1
ATOM 685 O O . VAL A 1 92 ? 10.879 -4.697 -0.364 1.00 96.06 92 VAL A O 1
ATOM 688 N N . THR A 1 93 ? 11.092 -3.677 -2.351 1.00 96.31 93 THR A N 1
ATOM 689 C CA . THR A 1 93 ? 12.471 -3.222 -2.204 1.00 96.31 93 THR A CA 1
ATOM 690 C C . THR A 1 93 ? 12.630 -1.805 -2.753 1.00 96.31 93 THR A C 1
ATOM 692 O O . THR A 1 93 ? 11.922 -1.388 -3.672 1.00 96.31 93 THR A O 1
ATOM 695 N N . TYR A 1 94 ? 13.543 -1.042 -2.160 1.00 94.75 94 TYR A N 1
ATOM 696 C CA . TYR A 1 94 ? 13.891 0.321 -2.559 1.00 94.75 94 TYR A CA 1
ATOM 697 C C . TYR A 1 94 ? 15.297 0.665 -2.055 1.00 94.75 94 TYR A C 1
ATOM 699 O O . TYR A 1 94 ? 15.840 0.008 -1.164 1.00 94.75 94 TYR A O 1
ATOM 707 N N . ALA A 1 95 ? 15.910 1.700 -2.631 1.00 87.06 95 ALA A N 1
ATOM 708 C CA . ALA A 1 95 ? 17.269 2.096 -2.276 1.00 87.06 95 ALA A CA 1
ATOM 709 C C . ALA A 1 95 ? 17.379 2.544 -0.805 1.00 87.06 95 ALA A C 1
ATOM 711 O O . ALA A 1 95 ? 16.630 3.405 -0.340 1.00 87.06 95 ALA A O 1
ATOM 712 N N . ALA A 1 96 ? 18.381 2.021 -0.089 1.00 73.94 96 ALA A N 1
ATOM 713 C CA . ALA A 1 96 ? 18.633 2.350 1.319 1.00 73.94 96 ALA A CA 1
ATOM 714 C C . ALA A 1 96 ? 19.027 3.823 1.550 1.00 73.94 96 ALA A C 1
ATOM 716 O O . ALA A 1 96 ? 18.886 4.330 2.660 1.00 73.94 96 ALA A O 1
ATOM 717 N N . ALA A 1 97 ? 19.486 4.520 0.503 1.00 75.38 97 ALA A N 1
ATOM 718 C CA . ALA A 1 97 ? 19.886 5.929 0.555 1.00 75.38 97 ALA A CA 1
ATOM 719 C C . ALA A 1 97 ? 18.714 6.908 0.785 1.00 75.38 97 ALA A C 1
ATOM 721 O O . ALA A 1 97 ? 18.946 8.101 0.968 1.00 75.38 97 ALA A O 1
ATOM 722 N N . GLY A 1 98 ? 17.469 6.417 0.800 1.00 75.31 98 GLY A N 1
ATOM 723 C CA . GLY A 1 98 ? 16.271 7.193 1.112 1.00 75.31 98 GLY A CA 1
ATOM 724 C C . GLY A 1 98 ? 15.238 7.216 -0.018 1.00 75.31 98 GLY A C 1
ATOM 725 O O . GLY A 1 98 ? 15.528 6.924 -1.178 1.00 75.31 98 GLY A O 1
ATOM 726 N N . LEU A 1 99 ? 14.004 7.581 0.343 1.00 84.75 99 LEU A N 1
ATOM 727 C CA . LEU A 1 99 ? 12.845 7.669 -0.554 1.00 84.75 99 LEU A CA 1
ATOM 728 C C . LEU A 1 99 ? 12.583 9.127 -0.953 1.00 84.75 99 LEU A C 1
ATOM 730 O O . LEU A 1 99 ? 11.739 9.808 -0.352 1.00 84.75 99 LEU A O 1
ATOM 734 N N . GLY A 1 100 ? 13.352 9.594 -1.938 1.00 88.94 100 GLY A N 1
ATOM 735 C CA . GLY A 1 100 ? 13.047 10.800 -2.704 1.00 88.94 100 GLY A CA 1
ATOM 736 C C . GLY A 1 100 ? 12.016 10.514 -3.798 1.00 88.94 100 GLY A C 1
ATOM 737 O O . GLY A 1 100 ? 11.666 9.365 -4.048 1.00 88.94 100 GLY A O 1
ATOM 738 N N . ASP A 1 101 ? 11.537 11.562 -4.459 1.00 90.19 101 ASP A N 1
ATOM 739 C CA . ASP A 1 101 ? 10.403 11.500 -5.396 1.00 90.19 101 ASP A CA 1
ATOM 740 C C . ASP A 1 101 ? 10.609 10.517 -6.549 1.00 90.19 101 ASP A C 1
ATOM 742 O O . ASP A 1 101 ? 9.744 9.690 -6.829 1.00 90.19 101 ASP A O 1
ATOM 746 N N . ALA A 1 102 ? 11.788 10.567 -7.168 1.00 93.56 102 ALA A N 1
ATOM 747 C CA . ALA A 1 102 ? 12.167 9.691 -8.271 1.00 93.56 102 ALA A CA 1
ATOM 748 C C . ALA A 1 102 ? 12.747 8.342 -7.807 1.00 93.56 102 ALA A C 1
ATOM 750 O O . ALA A 1 102 ? 13.153 7.539 -8.647 1.00 93.56 102 ALA A O 1
ATOM 751 N N . THR A 1 103 ? 12.832 8.079 -6.494 1.00 95.25 103 THR A N 1
ATOM 752 C CA . THR A 1 103 ? 13.373 6.807 -6.002 1.00 95.25 103 THR A CA 1
ATOM 753 C C . THR A 1 103 ? 12.445 5.672 -6.441 1.00 95.25 103 THR A C 1
ATOM 755 O O . THR A 1 103 ? 11.255 5.716 -6.119 1.00 95.25 103 THR A O 1
ATOM 758 N N . PRO A 1 104 ? 12.958 4.644 -7.140 1.00 96.38 104 PRO A N 1
ATOM 759 C CA . PRO A 1 104 ? 12.149 3.502 -7.525 1.00 96.38 104 PRO A CA 1
ATOM 760 C C . PRO A 1 104 ? 11.790 2.661 -6.297 1.00 96.38 104 PRO A C 1
ATOM 762 O O . PRO A 1 104 ? 12.651 2.308 -5.484 1.00 96.38 104 PRO A O 1
ATOM 765 N N . VAL A 1 105 ? 10.511 2.316 -6.203 1.00 97.75 105 VAL A N 1
ATOM 766 C CA . VAL A 1 105 ? 9.964 1.297 -5.311 1.00 97.75 105 VAL A CA 1
ATOM 767 C C . VAL A 1 105 ? 9.529 0.132 -6.190 1.00 97.75 105 VAL A C 1
ATOM 769 O O . VAL A 1 105 ? 8.789 0.320 -7.153 1.00 97.75 105 VAL A O 1
ATOM 772 N N . ALA A 1 106 ? 10.014 -1.065 -5.882 1.00 97.75 106 ALA A N 1
ATOM 773 C CA . ALA A 1 106 ? 9.766 -2.258 -6.679 1.00 97.75 106 ALA A CA 1
ATOM 774 C C . ALA A 1 106 ? 9.180 -3.371 -5.820 1.00 97.75 106 ALA A C 1
ATOM 776 O O . ALA A 1 106 ? 9.540 -3.494 -4.650 1.00 97.75 106 ALA A O 1
ATOM 777 N N . PHE A 1 107 ? 8.349 -4.227 -6.405 1.00 97.69 107 PHE A N 1
ATOM 778 C CA . PHE A 1 107 ? 8.127 -5.551 -5.831 1.00 97.69 107 PHE A CA 1
ATOM 779 C C . PHE A 1 107 ? 9.439 -6.350 -5.809 1.00 97.69 107 PHE A C 1
ATOM 781 O O . PHE A 1 107 ? 10.326 -6.151 -6.644 1.00 97.69 107 PHE A O 1
ATOM 788 N N . THR A 1 108 ? 9.581 -7.259 -4.845 1.00 96.50 108 THR A N 1
ATOM 789 C CA . THR A 1 108 ? 10.619 -8.299 -4.918 1.00 96.50 108 THR A CA 1
ATOM 790 C C . THR A 1 108 ? 10.337 -9.242 -6.090 1.00 96.50 108 THR A C 1
ATOM 792 O O . THR A 1 108 ? 9.225 -9.272 -6.616 1.00 96.50 108 THR A O 1
ATOM 795 N N . VAL A 1 109 ? 11.339 -10.012 -6.526 1.00 94.06 109 VAL A N 1
ATOM 796 C CA . VAL A 1 109 ? 11.184 -10.933 -7.668 1.00 94.06 109 VAL A CA 1
ATOM 797 C C . VAL A 1 109 ? 10.092 -11.963 -7.381 1.00 94.06 109 VAL A C 1
ATOM 799 O O . VAL A 1 109 ? 9.264 -12.251 -8.240 1.00 94.06 109 VAL A O 1
ATOM 802 N N . GLU A 1 110 ? 10.061 -12.468 -6.154 1.00 91.25 110 GLU A N 1
ATOM 803 C CA . GLU A 1 110 ? 9.088 -13.438 -5.672 1.00 91.25 110 GLU A CA 1
ATOM 804 C C . GLU A 1 110 ? 7.677 -12.836 -5.656 1.00 91.25 110 GLU A C 1
ATOM 806 O O . GLU A 1 110 ? 6.754 -13.411 -6.232 1.00 91.25 110 GLU A O 1
ATOM 811 N N . ALA A 1 111 ? 7.519 -11.638 -5.080 1.00 93.06 111 ALA A N 1
ATOM 812 C CA . ALA A 1 111 ? 6.232 -10.946 -5.040 1.00 93.06 111 ALA A CA 1
ATOM 813 C C . ALA A 1 111 ? 5.726 -10.586 -6.444 1.00 93.06 111 ALA A C 1
ATOM 815 O O . ALA A 1 111 ? 4.542 -10.750 -6.741 1.00 93.06 111 ALA A O 1
ATOM 816 N N . TRP A 1 112 ? 6.614 -10.126 -7.329 1.00 95.25 112 TRP A N 1
ATOM 817 C CA . TRP A 1 112 ? 6.242 -9.798 -8.702 1.00 95.25 112 TRP A CA 1
ATOM 818 C C . TRP A 1 112 ? 5.887 -11.036 -9.519 1.00 95.25 112 TRP A C 1
ATOM 820 O O . TRP A 1 112 ? 4.976 -10.971 -10.336 1.00 95.25 112 TRP A O 1
ATOM 830 N N . GLY A 1 113 ? 6.533 -12.177 -9.270 1.00 92.31 113 GLY A N 1
ATOM 831 C CA . GLY A 1 113 ? 6.161 -13.446 -9.894 1.00 92.31 113 GLY A CA 1
ATOM 832 C C . GLY A 1 113 ? 4.713 -13.854 -9.600 1.00 92.31 113 GLY A C 1
ATOM 833 O O . GLY A 1 113 ? 4.035 -14.377 -10.481 1.00 92.31 113 GLY A O 1
ATOM 834 N N . GLU A 1 114 ? 4.215 -13.568 -8.392 1.00 90.38 114 GLU A N 1
ATOM 835 C CA . GLU A 1 114 ? 2.816 -13.821 -8.019 1.00 90.38 114 GLU A CA 1
ATOM 836 C C . GLU A 1 114 ? 1.840 -12.773 -8.579 1.00 90.38 114 GLU A C 1
ATOM 838 O O . GLU A 1 114 ? 0.722 -13.119 -8.962 1.00 90.38 114 GLU A O 1
ATOM 843 N N . ILE A 1 115 ? 2.241 -11.499 -8.614 1.00 90.94 115 ILE A N 1
ATOM 844 C CA . ILE A 1 115 ? 1.364 -10.374 -8.980 1.00 90.94 115 ILE A CA 1
ATOM 845 C C . ILE A 1 115 ? 1.316 -10.156 -10.496 1.00 90.94 115 ILE A C 1
ATOM 847 O O . ILE A 1 115 ? 0.242 -9.955 -11.058 1.00 90.94 115 ILE A O 1
ATOM 851 N N . GLY A 1 116 ? 2.467 -10.185 -11.165 1.00 88.94 116 GLY A N 1
ATOM 852 C CA . GLY A 1 116 ? 2.634 -9.758 -12.554 1.00 88.94 116 GLY A CA 1
ATOM 853 C C . GLY A 1 116 ? 1.948 -10.656 -13.585 1.00 88.94 116 GLY A C 1
ATOM 854 O O . GLY A 1 116 ? 1.623 -10.180 -14.669 1.00 88.94 116 GLY A O 1
ATOM 855 N N . ALA A 1 117 ? 1.675 -11.924 -13.254 1.00 87.44 117 ALA A N 1
ATOM 856 C CA . ALA A 1 117 ? 1.005 -12.866 -14.158 1.00 87.44 117 ALA A CA 1
ATOM 857 C C . ALA A 1 117 ? -0.431 -12.437 -14.517 1.00 87.44 117 ALA A C 1
ATOM 859 O O . ALA A 1 117 ? -0.865 -12.611 -15.653 1.00 87.44 117 ALA A O 1
ATOM 860 N N . ASP A 1 118 ? -1.144 -11.852 -13.554 1.00 90.88 118 ASP A N 1
ATOM 861 C CA . ASP A 1 118 ? -2.436 -11.197 -13.754 1.00 90.88 118 ASP A CA 1
ATOM 862 C C . ASP A 1 118 ? -2.481 -9.959 -12.858 1.00 90.88 118 ASP A C 1
ATOM 864 O O . ASP A 1 118 ? -3.025 -9.963 -11.748 1.00 90.88 118 ASP A O 1
ATOM 868 N N . ARG A 1 119 ? -1.802 -8.907 -13.326 1.00 92.75 119 ARG A N 1
ATOM 869 C CA . ARG A 1 119 ? -1.585 -7.674 -12.563 1.00 92.75 119 ARG A CA 1
ATOM 870 C C . ARG A 1 119 ? -2.900 -7.030 -12.134 1.00 92.75 119 ARG A C 1
ATOM 872 O O . ARG A 1 119 ? -3.008 -6.586 -10.994 1.00 92.75 119 ARG A O 1
ATOM 879 N N . ALA A 1 120 ? -3.885 -6.992 -13.032 1.00 92.62 120 ALA A N 1
ATOM 880 C CA . ALA A 1 120 ? -5.180 -6.374 -12.767 1.00 92.62 120 ALA A CA 1
ATOM 881 C C . ALA A 1 120 ? -5.956 -7.165 -11.706 1.00 92.62 120 ALA A C 1
ATOM 883 O O . ALA A 1 120 ? -6.274 -6.611 -10.656 1.00 92.62 120 ALA A O 1
ATOM 884 N N . ALA A 1 121 ? -6.149 -8.474 -11.904 1.00 92.06 121 ALA A N 1
ATOM 885 C CA . ALA A 1 121 ? -6.878 -9.284 -10.930 1.00 92.06 121 ALA A CA 1
ATOM 886 C C . ALA A 1 121 ? -6.145 -9.382 -9.583 1.00 92.06 121 ALA A C 1
ATOM 888 O O . ALA A 1 121 ? -6.761 -9.523 -8.528 1.00 92.06 121 ALA A O 1
ATOM 889 N N . SER A 1 122 ? -4.812 -9.323 -9.580 1.00 92.75 122 SER A N 1
ATOM 890 C CA . SER A 1 122 ? -4.030 -9.294 -8.342 1.00 92.75 122 SER A CA 1
ATOM 891 C C . SER A 1 122 ? -4.190 -7.974 -7.596 1.00 92.75 122 SER A C 1
ATOM 893 O O . SER A 1 122 ? -4.363 -8.007 -6.381 1.00 92.75 122 SER A O 1
ATOM 895 N N . ALA A 1 123 ? -4.194 -6.835 -8.296 1.00 94.12 123 ALA A N 1
ATOM 896 C CA . ALA A 1 123 ? -4.499 -5.541 -7.691 1.00 94.12 123 ALA A CA 1
ATOM 897 C C . ALA A 1 123 ? -5.906 -5.529 -7.073 1.00 94.12 123 ALA A C 1
ATOM 899 O O . ALA A 1 123 ? -6.052 -5.116 -5.926 1.00 94.12 123 ALA A O 1
ATOM 900 N N . ASP A 1 124 ? -6.910 -6.061 -7.772 1.00 93.56 124 ASP A N 1
ATOM 901 C CA . ASP A 1 124 ? -8.284 -6.116 -7.259 1.00 93.56 124 ASP A CA 1
ATOM 902 C C . ASP A 1 124 ? -8.396 -7.028 -6.024 1.00 93.56 124 ASP A C 1
ATOM 904 O O . ASP A 1 124 ? -8.945 -6.625 -5.003 1.00 93.56 124 ASP A O 1
ATOM 908 N N . ARG A 1 125 ? -7.746 -8.201 -6.025 1.00 92.81 125 ARG A N 1
ATOM 909 C CA . ARG A 1 125 ? -7.673 -9.070 -4.830 1.00 92.81 125 ARG A CA 1
ATOM 910 C C . ARG A 1 125 ? -7.003 -8.392 -3.631 1.00 92.81 125 ARG A C 1
ATOM 912 O O . ARG A 1 125 ? -7.351 -8.679 -2.482 1.00 92.81 125 ARG A O 1
ATOM 919 N N . LEU A 1 126 ? -6.008 -7.539 -3.875 1.00 94.31 126 LEU A N 1
ATOM 920 C CA . LEU A 1 126 ? -5.344 -6.752 -2.834 1.00 94.31 126 LEU A CA 1
ATOM 921 C C . LEU A 1 126 ? -6.279 -5.655 -2.298 1.00 94.31 126 LEU A C 1
ATOM 923 O O . LEU A 1 126 ? -6.315 -5.442 -1.087 1.00 94.31 126 LEU A O 1
ATOM 927 N N . LEU A 1 127 ? -7.084 -5.021 -3.153 1.00 93.06 127 LEU A N 1
ATOM 928 C CA . LEU A 1 127 ? -8.116 -4.070 -2.725 1.00 93.06 127 LEU A CA 1
ATOM 929 C C . LEU A 1 127 ? -9.201 -4.751 -1.884 1.00 93.06 127 LEU A C 1
ATOM 931 O O . LEU A 1 127 ? -9.444 -4.311 -0.761 1.00 93.06 127 LEU A O 1
ATOM 935 N N . ASP A 1 128 ? -9.730 -5.895 -2.322 1.00 91.75 128 ASP A N 1
ATOM 936 C CA . ASP A 1 128 ? -10.687 -6.699 -1.545 1.00 91.75 128 ASP A CA 1
ATOM 937 C C . ASP A 1 128 ? -10.122 -7.087 -0.167 1.00 91.75 128 ASP A C 1
ATOM 939 O O . ASP A 1 128 ? -10.822 -7.211 0.844 1.00 91.75 128 ASP A O 1
ATOM 943 N N . ALA A 1 129 ? -8.815 -7.340 -0.101 1.00 91.62 129 ALA A N 1
ATOM 944 C CA . ALA A 1 129 ? -8.127 -7.637 1.145 1.00 91.62 129 ALA A CA 1
ATOM 945 C C . ALA A 1 129 ? -8.032 -6.406 2.068 1.00 91.62 129 ALA A C 1
ATOM 947 O O . ALA A 1 129 ? -8.205 -6.547 3.284 1.00 91.62 129 ALA A O 1
ATOM 948 N N . ALA A 1 130 ? -7.805 -5.214 1.508 1.00 91.44 130 ALA A N 1
ATOM 949 C CA . ALA A 1 130 ? -7.835 -3.952 2.243 1.00 91.44 130 ALA A CA 1
ATOM 950 C C . ALA A 1 130 ? -9.246 -3.630 2.761 1.00 91.44 130 ALA A C 1
ATOM 952 O O . ALA A 1 130 ? -9.394 -3.311 3.941 1.00 91.44 130 ALA A O 1
ATOM 953 N N . GLU A 1 131 ? -10.276 -3.802 1.931 1.00 89.62 131 GLU A N 1
ATOM 954 C CA . GLU A 1 131 ? -11.690 -3.635 2.296 1.00 89.62 131 GLU A CA 1
ATOM 955 C C . GLU A 1 131 ? -12.089 -4.543 3.456 1.00 89.62 131 GLU A C 1
ATOM 957 O O . GLU A 1 131 ? -12.575 -4.075 4.489 1.00 89.62 131 GLU A O 1
ATOM 962 N N . ARG A 1 132 ? -11.783 -5.842 3.357 1.00 87.50 132 ARG A N 1
ATOM 963 C CA . ARG A 1 132 ? -12.040 -6.797 4.446 1.00 87.50 132 ARG A CA 1
ATOM 964 C C . ARG A 1 132 ? -11.299 -6.433 5.732 1.00 87.50 132 ARG A C 1
ATOM 966 O O . ARG A 1 132 ? -11.809 -6.695 6.821 1.00 87.50 132 ARG A O 1
ATOM 973 N N . ALA A 1 133 ? -10.097 -5.861 5.639 1.00 86.31 133 ALA A N 1
ATOM 974 C CA . ALA A 1 133 ? -9.353 -5.407 6.810 1.00 86.31 133 ALA A CA 1
ATOM 975 C C . ALA A 1 133 ? -9.998 -4.172 7.467 1.00 86.31 133 ALA A C 1
ATOM 977 O O . ALA A 1 133 ? -10.051 -4.121 8.697 1.00 86.31 133 ALA A O 1
ATOM 978 N N . VAL A 1 134 ? -10.531 -3.227 6.680 1.00 84.25 134 VAL A N 1
ATOM 979 C CA . VAL A 1 134 ? -11.308 -2.083 7.194 1.00 84.25 134 VAL A CA 1
ATOM 980 C C . VAL A 1 134 ? -12.587 -2.561 7.873 1.00 84.25 134 VAL A C 1
ATOM 982 O O . VAL A 1 134 ? -12.787 -2.260 9.048 1.00 84.25 134 VAL A O 1
ATOM 985 N N . ALA A 1 135 ? -13.394 -3.377 7.191 1.00 83.00 135 ALA A N 1
ATOM 986 C CA . ALA A 1 135 ? -14.648 -3.897 7.737 1.00 83.00 135 ALA A CA 1
ATOM 987 C C . ALA A 1 135 ? -14.426 -4.664 9.053 1.00 83.00 135 ALA A C 1
ATOM 989 O O . ALA A 1 135 ? -15.185 -4.525 10.012 1.00 83.00 135 ALA A O 1
ATOM 990 N N . ARG A 1 136 ? -13.331 -5.434 9.144 1.00 80.88 136 ARG A N 1
ATOM 991 C CA . ARG A 1 136 ? -12.933 -6.109 10.386 1.00 80.88 136 ARG A CA 1
ATOM 992 C C . ARG A 1 136 ? -12.614 -5.111 11.497 1.00 80.88 136 ARG A C 1
ATOM 994 O O . ARG A 1 136 ? -13.087 -5.299 12.613 1.00 80.88 136 ARG A O 1
ATOM 1001 N N . ALA A 1 137 ? -11.825 -4.076 11.216 1.00 75.19 137 ALA A N 1
ATOM 1002 C CA . ALA A 1 137 ? -11.474 -3.065 12.210 1.00 75.19 137 ALA A CA 1
ATOM 1003 C C . ALA A 1 137 ? -12.712 -2.309 12.725 1.00 75.19 137 ALA A C 1
ATOM 1005 O O . ALA A 1 137 ? -12.830 -2.098 13.929 1.00 75.19 137 ALA A O 1
ATOM 1006 N N . GLU A 1 138 ? -13.656 -1.978 11.841 1.00 72.50 138 GLU A N 1
ATOM 1007 C CA . GLU A 1 138 ? -14.913 -1.319 12.213 1.00 72.50 138 GLU A CA 1
ATOM 1008 C C . GLU A 1 138 ? -15.829 -2.255 13.020 1.00 72.50 138 GLU A C 1
ATOM 1010 O O . GLU A 1 138 ? -16.385 -1.841 14.038 1.00 72.50 138 GLU A O 1
ATOM 1015 N N . SER A 1 139 ? -15.897 -3.547 12.672 1.00 64.69 139 SER A N 1
ATOM 1016 C CA . SER A 1 139 ? -16.649 -4.535 13.462 1.00 64.69 139 SER A CA 1
ATOM 1017 C C . SER A 1 139 ? -16.135 -4.660 14.904 1.00 64.69 139 SER A C 1
ATOM 1019 O O . SER A 1 139 ? -16.944 -4.729 15.823 1.00 64.69 139 SER A O 1
ATOM 1021 N N . VAL A 1 140 ? -14.808 -4.584 15.108 1.00 60.38 140 VAL A N 1
ATOM 1022 C CA . VAL A 1 140 ? -14.134 -4.599 16.427 1.00 60.38 140 VAL A CA 1
ATOM 1023 C C . VAL A 1 140 ? -14.366 -3.316 17.236 1.00 60.38 140 VAL A C 1
ATOM 1025 O O . VAL A 1 140 ? -14.112 -3.288 18.437 1.00 60.38 140 VAL A O 1
ATOM 1028 N N . SER A 1 141 ? -14.896 -2.262 16.620 1.00 55.97 141 SER A N 1
ATOM 1029 C CA . SER A 1 141 ? -15.269 -1.021 17.310 1.00 55.97 141 SER A CA 1
ATOM 1030 C C . SER A 1 141 ? -16.760 -0.904 17.656 1.00 55.97 141 SER A C 1
ATOM 1032 O O . SER A 1 141 ? -17.161 0.114 18.214 1.00 55.97 141 SER A O 1
ATOM 1034 N N . GLY A 1 142 ? -17.581 -1.918 17.349 1.00 49.88 142 GLY A N 1
ATOM 1035 C CA . GLY A 1 142 ? -19.002 -1.938 17.718 1.00 49.88 142 GLY A CA 1
ATOM 1036 C C . GLY A 1 142 ? -19.241 -2.066 19.230 1.00 49.88 142 GLY A C 1
ATOM 1037 O O . GLY A 1 142 ? -18.366 -2.511 19.972 1.00 49.88 142 GLY A O 1
ATOM 1038 N N . GLU A 1 143 ? -20.438 -1.697 19.701 1.00 47.78 143 GLU A N 1
ATOM 1039 C CA . GLU A 1 143 ? -20.876 -1.974 21.077 1.00 47.78 143 GLU A CA 1
ATOM 1040 C C . GLU A 1 143 ? -20.905 -3.492 21.314 1.00 47.78 143 GLU A C 1
ATOM 1042 O O . GLU A 1 143 ? -21.821 -4.198 20.888 1.00 47.78 143 GLU A O 1
ATOM 1047 N N . TYR A 1 144 ? -19.886 -4.014 21.993 1.00 53.03 144 TYR A N 1
ATOM 1048 C CA . TYR A 1 144 ? -19.873 -5.403 22.431 1.00 53.03 144 TYR A CA 1
ATOM 1049 C C . TYR A 1 144 ? -20.631 -5.547 23.745 1.00 53.03 144 TYR A C 1
ATOM 1051 O O . TYR A 1 144 ? -20.378 -4.829 24.714 1.00 53.03 144 TYR A O 1
ATOM 1059 N N . ALA A 1 145 ? -21.523 -6.537 23.812 1.00 55.94 145 ALA A N 1
ATOM 1060 C CA . ALA A 1 145 ? -22.049 -6.996 25.088 1.00 55.94 145 ALA A CA 1
ATOM 1061 C C . ALA A 1 145 ? -20.875 -7.459 25.967 1.00 55.94 145 ALA A C 1
ATOM 1063 O O . ALA A 1 145 ? -20.077 -8.301 25.548 1.00 55.94 145 ALA A O 1
ATOM 1064 N N . ALA A 1 146 ? -20.763 -6.900 27.175 1.00 57.66 146 ALA A N 1
ATOM 1065 C CA . ALA A 1 146 ? -19.695 -7.239 28.108 1.00 57.66 146 ALA A CA 1
ATOM 1066 C C . ALA A 1 146 ? -19.641 -8.761 28.337 1.00 57.66 146 ALA A C 1
ATOM 1068 O O . ALA A 1 146 ? -20.634 -9.382 28.724 1.00 57.66 146 ALA A O 1
ATOM 1069 N N . VAL A 1 147 ? -18.474 -9.367 28.107 1.00 62.16 147 VAL A N 1
ATOM 1070 C CA . VAL A 1 147 ? -18.270 -10.802 28.334 1.00 62.16 147 VAL A CA 1
ATOM 1071 C C . VAL A 1 147 ? -18.314 -11.074 29.839 1.00 62.16 147 VAL A C 1
ATOM 1073 O O . VAL A 1 147 ? -17.458 -10.610 30.594 1.00 62.16 147 VAL A O 1
ATOM 1076 N N . SER A 1 148 ? -19.309 -11.843 30.288 1.00 54.66 148 SER A N 1
ATOM 1077 C CA . SER A 1 148 ? -19.400 -12.299 31.680 1.00 54.66 148 SER A CA 1
ATOM 1078 C C . SER A 1 148 ? -18.158 -13.122 32.050 1.00 54.66 148 SER A C 1
ATOM 1080 O O . SER A 1 148 ? -17.887 -14.149 31.432 1.00 54.66 148 SER A O 1
ATOM 1082 N N . GLY A 1 149 ? -17.393 -12.657 33.045 1.00 68.62 149 GLY A N 1
ATOM 1083 C CA . GLY A 1 149 ? -16.177 -13.322 33.536 1.00 68.62 149 GLY A CA 1
ATOM 1084 C C . GLY A 1 149 ? -14.860 -12.910 32.860 1.00 68.62 149 GLY A C 1
ATOM 1085 O O . GLY A 1 149 ? -13.822 -13.477 33.194 1.00 68.62 149 GLY A O 1
ATOM 1086 N N . GLY A 1 150 ? -14.869 -11.939 31.939 1.00 70.81 150 GLY A N 1
ATOM 1087 C CA . GLY A 1 150 ? -13.650 -11.394 31.326 1.00 70.81 150 GLY A CA 1
ATOM 1088 C C . GLY A 1 150 ? -12.871 -10.428 32.233 1.00 70.81 150 GLY A C 1
ATOM 1089 O O . GLY A 1 150 ? -13.404 -9.877 33.198 1.00 70.81 150 GLY A O 1
ATOM 1090 N N . SER A 1 151 ? -11.593 -10.198 31.918 1.00 76.94 151 SER A N 1
ATOM 1091 C CA . SER A 1 151 ? -10.805 -9.129 32.546 1.00 76.94 151 SER A CA 1
ATOM 1092 C C . SER A 1 151 ? -11.251 -7.764 32.025 1.00 76.94 151 SER A C 1
ATOM 1094 O O . SER A 1 151 ? -11.312 -7.561 30.818 1.00 76.94 151 SER A O 1
ATOM 1096 N N . ARG A 1 152 ? -11.536 -6.835 32.943 1.00 76.69 152 ARG A N 1
ATOM 1097 C CA . ARG A 1 152 ? -11.996 -5.474 32.642 1.00 76.69 152 ARG A CA 1
ATOM 1098 C C . ARG A 1 152 ? -10.819 -4.509 32.542 1.00 76.69 152 ARG A C 1
ATOM 1100 O O . ARG A 1 152 ? -10.038 -4.408 33.489 1.00 76.69 152 ARG A O 1
ATOM 1107 N N . LEU A 1 153 ? -10.742 -3.754 31.450 1.00 81.88 153 LEU A N 1
ATOM 1108 C CA . LEU A 1 153 ? -9.829 -2.625 31.304 1.00 81.88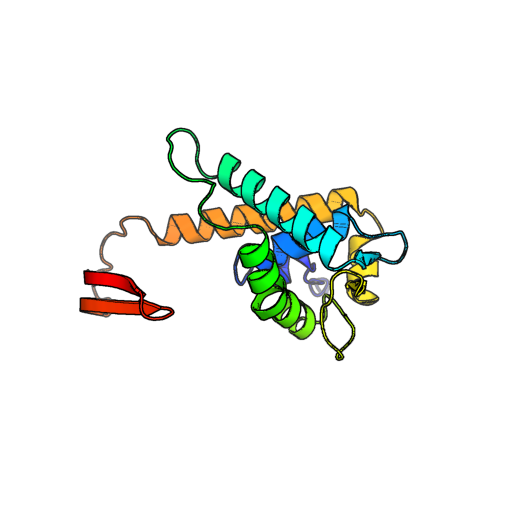 153 LEU A CA 1
ATOM 1109 C C . LEU A 1 153 ? -10.622 -1.327 31.458 1.00 81.88 153 LEU A C 1
ATOM 1111 O O . LEU A 1 153 ? -11.492 -1.017 30.653 1.00 81.88 153 LEU A O 1
ATOM 1115 N N . SER A 1 154 ? -10.316 -0.547 32.490 1.00 80.69 154 SER A N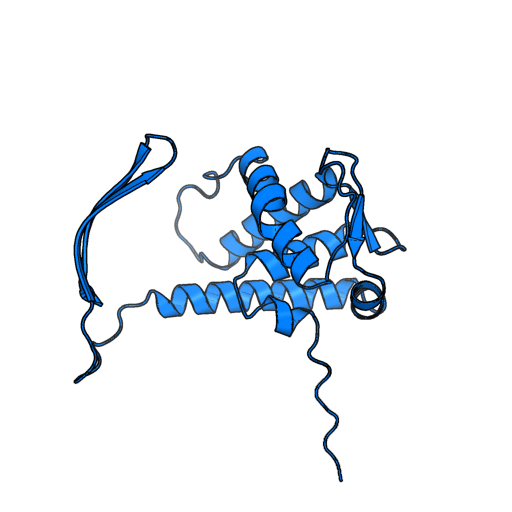 1
ATOM 1116 C CA . SER A 1 154 ? -10.923 0.768 32.698 1.00 80.69 154 SER A CA 1
ATOM 1117 C C . SER A 1 154 ? -9.855 1.844 32.770 1.00 80.69 154 SER A C 1
ATOM 1119 O O . SER A 1 154 ? -8.863 1.677 33.480 1.00 80.69 154 SER A O 1
ATOM 1121 N N . ALA A 1 155 ? -10.091 2.962 32.094 1.00 83.56 155 ALA A N 1
ATOM 1122 C CA . ALA A 1 155 ? -9.273 4.156 32.219 1.00 83.56 155 ALA A CA 1
ATOM 1123 C C . ALA A 1 155 ? -10.159 5.404 32.230 1.00 83.56 155 ALA A C 1
ATOM 1125 O O . ALA A 1 155 ? -11.177 5.463 31.545 1.00 83.56 155 ALA A O 1
ATOM 1126 N N . SER A 1 156 ? -9.760 6.401 33.011 1.00 88.50 156 SER A N 1
ATOM 1127 C CA . SER A 1 156 ? -10.430 7.696 33.140 1.00 88.50 156 SER A CA 1
ATOM 1128 C C . SER A 1 156 ? -9.405 8.809 32.983 1.00 88.50 156 SER A C 1
ATOM 1130 O O . SER A 1 156 ? -8.265 8.649 33.424 1.00 88.50 156 SER A O 1
ATOM 1132 N N . GLY A 1 157 ? -9.802 9.931 32.387 1.00 86.50 157 GLY A N 1
ATOM 1133 C CA . GLY A 1 157 ? -8.904 11.067 32.180 1.00 86.50 157 GLY A CA 1
ATOM 1134 C C . GLY A 1 157 ? -7.773 10.776 31.191 1.00 86.50 157 GLY A C 1
ATOM 1135 O O . GLY A 1 157 ? -6.667 11.294 31.343 1.00 86.50 157 GLY A O 1
ATOM 1136 N N . LEU A 1 158 ? -8.012 9.913 30.194 1.00 87.31 158 LEU A N 1
ATOM 1137 C CA . LEU A 1 158 ? -7.017 9.616 29.169 1.00 87.31 158 LEU A CA 1
ATOM 1138 C C . LEU A 1 158 ? -6.688 10.881 28.375 1.00 87.31 158 LEU A C 1
ATOM 1140 O O . LEU A 1 158 ? -7.557 11.496 27.755 1.00 87.31 158 LEU A O 1
ATOM 1144 N N . LEU A 1 159 ? -5.400 11.214 28.363 1.00 90.56 159 LEU A N 1
ATOM 1145 C CA . LEU A 1 159 ? -4.815 12.295 27.586 1.00 90.56 159 LEU A CA 1
ATOM 1146 C C . LEU A 1 159 ? -3.751 11.705 26.659 1.00 90.56 159 LEU A C 1
ATOM 1148 O O . LEU A 1 159 ? -2.862 10.972 27.095 1.00 90.56 159 LEU A O 1
ATOM 1152 N N . LYS A 1 160 ? -3.814 12.048 25.375 1.00 90.38 160 LYS A N 1
ATOM 1153 C CA . LYS A 1 160 ? -2.773 11.721 24.399 1.00 90.38 160 LYS A CA 1
ATOM 1154 C C . LYS A 1 160 ? -2.376 12.987 23.673 1.00 90.38 160 LYS A C 1
ATOM 1156 O O . LYS A 1 160 ? -3.228 13.672 23.113 1.00 90.38 160 LYS A O 1
ATOM 1161 N N . THR A 1 161 ? -1.078 13.246 23.619 1.00 88.75 161 THR A N 1
ATOM 1162 C CA . THR A 1 161 ? -0.513 14.415 22.945 1.00 88.75 161 THR A CA 1
ATOM 1163 C C . THR A 1 161 ? 0.362 13.948 21.788 1.00 88.75 161 THR A C 1
ATOM 1165 O O . THR A 1 161 ? 1.211 13.076 21.959 1.00 88.75 161 THR A O 1
ATOM 1168 N N . TYR A 1 162 ? 0.170 14.517 20.600 1.00 86.69 162 TYR A N 1
ATOM 1169 C CA . TYR A 1 162 ? 0.995 14.264 19.421 1.00 86.69 162 TYR A CA 1
ATOM 1170 C C . TYR A 1 162 ? 1.495 15.589 18.850 1.00 86.69 162 TYR A C 1
ATOM 1172 O O . TYR A 1 162 ? 0.700 16.488 18.589 1.00 86.69 162 TYR A O 1
ATOM 1180 N N . LYS A 1 163 ? 2.818 15.732 18.684 1.00 83.69 163 LYS A N 1
ATOM 1181 C CA . LYS A 1 163 ? 3.470 16.981 18.236 1.00 83.69 163 LYS A CA 1
ATOM 1182 C C . LYS A 1 163 ? 2.935 18.227 18.973 1.00 83.69 163 LYS A C 1
ATOM 1184 O O . LYS A 1 163 ? 2.527 19.201 18.348 1.00 83.69 163 LYS A O 1
ATOM 1189 N N . ASN A 1 164 ? 2.905 18.166 20.308 1.00 79.69 164 ASN A N 1
ATOM 1190 C CA . ASN A 1 164 ? 2.386 19.213 21.206 1.00 79.69 164 ASN A CA 1
ATOM 1191 C C . ASN A 1 164 ? 0.900 19.581 21.029 1.00 79.69 164 ASN A C 1
ATOM 1193 O O . ASN A 1 164 ? 0.451 20.578 21.588 1.00 79.69 164 ASN A O 1
ATOM 1197 N N . ARG A 1 165 ? 0.116 18.779 20.303 1.00 74.56 165 ARG A N 1
ATOM 1198 C CA . ARG A 1 165 ? -1.342 18.922 20.213 1.00 74.56 165 ARG A CA 1
ATOM 1199 C C . ARG A 1 165 ? -2.026 17.787 20.958 1.00 74.56 165 ARG A C 1
ATOM 1201 O O . ARG A 1 165 ? -1.654 16.628 20.782 1.00 74.56 165 ARG A O 1
ATOM 1208 N N . ALA A 1 166 ? -3.016 18.108 21.786 1.00 82.69 166 ALA A N 1
ATOM 1209 C CA . ALA A 1 166 ? -3.863 17.093 22.401 1.00 82.69 166 ALA A CA 1
ATOM 1210 C C . ALA A 1 166 ? -4.723 16.430 21.311 1.00 82.69 166 ALA A C 1
ATOM 1212 O O . ALA A 1 166 ? -5.424 17.115 20.573 1.00 82.69 166 ALA A O 1
ATOM 1213 N N . VAL A 1 167 ? -4.622 15.107 21.191 1.00 86.81 167 VAL A N 1
ATOM 1214 C CA . VAL A 1 167 ? -5.362 14.270 20.226 1.00 86.81 167 VAL A CA 1
ATOM 1215 C C . VAL A 1 167 ? -6.337 13.305 20.909 1.00 86.81 167 VAL A C 1
ATOM 1217 O O . VAL A 1 167 ? -7.215 12.758 20.259 1.00 86.81 167 VAL A O 1
ATOM 1220 N N . VAL A 1 168 ? -6.200 13.110 22.220 1.00 83.25 168 VAL A N 1
ATOM 1221 C CA . VAL A 1 168 ? -7.210 12.520 23.109 1.00 83.25 168 VAL A CA 1
ATOM 1222 C C . VAL A 1 168 ? -7.214 13.406 24.344 1.00 83.25 168 VAL A C 1
ATOM 1224 O O . VAL A 1 168 ? -6.128 13.693 24.845 1.00 83.25 168 VAL A O 1
ATOM 1227 N N . ASN A 1 169 ? -8.374 13.873 24.798 1.00 86.12 169 ASN A N 1
ATOM 1228 C CA . ASN A 1 169 ? -8.477 14.776 25.940 1.00 86.12 169 ASN A CA 1
ATOM 1229 C C . ASN A 1 169 ? -9.629 14.350 26.847 1.00 86.12 169 ASN A C 1
ATOM 1231 O O . ASN A 1 169 ? -10.766 14.292 26.389 1.00 86.12 169 ASN A O 1
ATOM 1235 N N . ASP A 1 170 ? -9.300 14.060 28.102 1.00 84.94 170 ASP A N 1
ATOM 1236 C CA . ASP A 1 170 ? -10.237 13.672 29.158 1.00 84.94 170 ASP A CA 1
ATOM 1237 C C . ASP A 1 170 ? -11.216 12.551 28.760 1.00 84.94 170 ASP A C 1
ATOM 1239 O O . ASP A 1 170 ? -12.424 12.617 28.983 1.00 84.94 170 ASP A O 1
ATOM 1243 N N . VAL A 1 171 ? -10.693 11.496 28.128 1.00 83.62 171 VAL A N 1
ATOM 1244 C CA . VAL A 1 171 ? -11.519 10.353 27.717 1.00 83.62 171 VAL A CA 1
ATOM 1245 C C . VAL A 1 171 ? -11.602 9.323 28.836 1.00 83.62 171 VAL A C 1
ATOM 1247 O O . VAL A 1 171 ? -10.593 8.927 29.422 1.00 83.62 171 VAL A O 1
ATOM 1250 N N . SER A 1 172 ? -12.818 8.846 29.093 1.00 84.25 172 SER A N 1
ATOM 1251 C CA . SER A 1 172 ? -13.069 7.681 29.937 1.00 84.25 172 SER A CA 1
ATOM 1252 C C . SER A 1 172 ? -13.517 6.509 29.073 1.00 84.25 172 SER A C 1
ATOM 1254 O O . SER A 1 172 ? -14.358 6.670 28.192 1.00 84.25 172 SER A O 1
ATOM 1256 N N . VAL A 1 173 ? -12.937 5.336 29.310 1.00 82.06 173 VAL A N 1
ATOM 1257 C CA . VAL A 1 173 ? -13.220 4.112 28.559 1.00 82.06 173 VAL A CA 1
ATOM 1258 C C . VAL A 1 173 ? -13.315 2.921 29.502 1.00 82.06 173 VAL A C 1
ATOM 1260 O O . VAL A 1 173 ? -12.597 2.827 30.503 1.00 82.06 173 VAL A O 1
ATOM 1263 N N . GLN A 1 174 ? -14.206 2.000 29.158 1.00 78.75 174 GLN A N 1
ATOM 1264 C CA . GLN A 1 174 ? -14.341 0.702 29.794 1.00 78.75 174 GLN A CA 1
ATOM 1265 C C . GLN A 1 174 ? -14.471 -0.355 28.698 1.00 78.75 174 GLN A C 1
ATOM 1267 O O . GLN A 1 174 ? -15.298 -0.203 27.802 1.00 78.75 174 GLN A O 1
ATOM 1272 N N . LEU A 1 175 ? -13.629 -1.383 28.776 1.00 70.81 175 LEU A N 1
ATOM 1273 C CA . LEU A 1 175 ? -13.593 -2.544 27.888 1.00 70.81 175 LEU A CA 1
ATOM 1274 C C . LEU A 1 175 ? -13.693 -3.824 28.723 1.00 70.81 175 LEU A C 1
ATOM 1276 O O . LEU A 1 175 ? -13.057 -3.874 29.808 1.00 70.81 175 LEU A O 1
#

Foldseek 3Di:
DDDPPPPCAPLNVQLVPALLQLLLLLLQLVQADLQQKDALQSSLVSSLVLVLVLVCVVDDDDDDDPPPDDSVNSSCCCFPPRLVVCVVVQQWDWDPVGRDRRTMIGGHPVNCVRCSVPSNVSSVSSSVSSSVRVVVVVVVVDDDDDDVPDDKDWDFQDWDADPNRTPDGGDTDID

Sequence (175 aa):
MTAPVSSRHIADLIAARDSSLPLAAAALARVADDAGRATFSDLAIAYREEFLTLRAHAHDAGLPELGGLSVEEFRTNLRTSVLPRLALMTVVTYAAAGLGDATPVAFTVEAWGEIGADRAASADRLLDAAERAVARAESVSGEYAAVSGGSRLSASGLLKTYKNRAVVNDVSVQL

pLDDT: mean 82.19, std 16.47, range [30.64, 98.06]

Radius of gyration: 19.05 Å; chains: 1; bounding box: 44×57×50 Å